Protein AF-A0A933TNM0-F1 (afdb_monomer_lite)

Foldseek 3Di:
DPPPPVVVVVVVVVVVVVVVVPPPDDADEDEWEADPVGIVPNDDDDDVPGDYDYHYHYPDPDDDDDDDD

pLDDT: mean 72.37, std 14.75, range [47.5, 93.06]

Secondary structure (DSSP, 8-state):
--HHHHHHHHHHHHHHHHHHTTSSS-PEEEEEEEETTEEESS-----TT--EEEEEEE-SSS-------

Radius of gyration: 21.43 Å; chains: 1; bounding box: 30×24×66 Å

Sequence (69 aa):
MNKMSGLVAVAVALVLAAACSSSGAGGREVRITQHDDGCDPTSISVTPGEKLKLVVKNNISKDYEIEGI

Structure (mmCIF, N/CA/C/O backbone):
data_AF-A0A933TNM0-F1
#
_entry.id   AF-A0A933TNM0-F1
#
loop_
_atom_site.group_PDB
_atom_site.id
_atom_site.type_symbol
_atom_site.label_atom_id
_atom_site.label_alt_id
_atom_site.label_comp_id
_atom_site.label_asym_id
_atom_site.label_entity_id
_atom_site.label_seq_id
_atom_site.pdbx_PDB_ins_code
_atom_site.Cartn_x
_atom_site.Cartn_y
_atom_site.Cartn_z
_atom_site.occupancy
_atom_site.B_iso_or_equiv
_atom_site.auth_seq_id
_atom_site.auth_comp_id
_atom_site.auth_asym_id
_atom_site.auth_atom_id
_atom_site.pdbx_PDB_model_num
ATOM 1 N N . MET A 1 1 ? -16.257 17.150 52.385 1.00 47.50 1 MET A N 1
ATOM 2 C CA . MET A 1 1 ? -16.018 17.564 50.982 1.00 47.50 1 MET A CA 1
ATOM 3 C C . MET A 1 1 ? -14.498 17.588 50.791 1.00 47.50 1 MET A C 1
ATOM 5 O O . MET A 1 1 ? -13.859 18.243 51.589 1.00 47.50 1 MET A O 1
ATOM 9 N N . ASN A 1 2 ? -13.769 16.871 49.931 1.00 50.16 2 ASN A N 1
ATOM 10 C CA . ASN A 1 2 ? -14.079 16.229 48.653 1.00 50.16 2 ASN A CA 1
ATOM 11 C C . ASN A 1 2 ? -12.945 15.241 48.234 1.00 50.16 2 ASN A C 1
ATOM 13 O 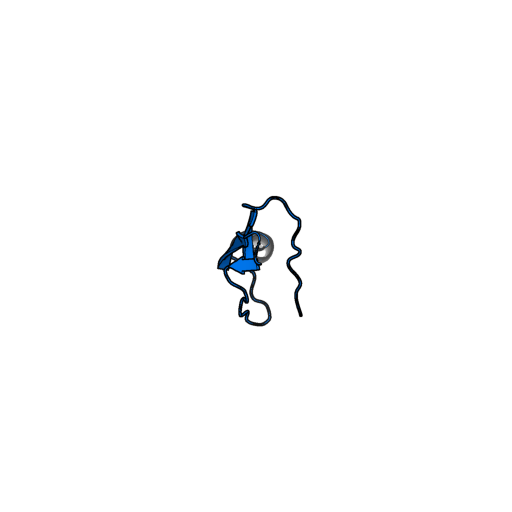O . ASN A 1 2 ? -12.479 15.275 47.100 1.00 50.16 2 ASN A O 1
ATOM 17 N N . LYS A 1 3 ? -12.460 14.337 49.107 1.00 49.53 3 LYS A N 1
ATOM 18 C CA . LYS A 1 3 ? -11.406 13.361 48.707 1.00 49.53 3 LYS A CA 1
ATOM 19 C C . LYS A 1 3 ? -11.852 12.419 47.574 1.00 49.53 3 LYS A C 1
ATOM 21 O O . LYS A 1 3 ? -11.042 11.994 46.761 1.00 49.53 3 LYS A O 1
ATOM 26 N N . MET A 1 4 ? -13.157 12.170 47.484 1.00 53.59 4 MET A N 1
ATOM 27 C CA . MET A 1 4 ? -13.789 11.347 46.448 1.00 53.59 4 MET A CA 1
ATOM 28 C C . MET A 1 4 ? -13.833 12.047 45.078 1.00 53.59 4 MET A C 1
ATOM 30 O O . MET A 1 4 ? -13.800 11.387 44.049 1.00 53.59 4 MET A O 1
ATOM 34 N N . SER A 1 5 ? -13.828 13.387 45.055 1.00 53.56 5 SER A N 1
ATOM 35 C CA . SER A 1 5 ? -13.880 14.179 43.818 1.00 53.56 5 SER A CA 1
ATOM 36 C C . SER A 1 5 ? -12.528 14.232 43.097 1.00 53.56 5 SER A C 1
ATOM 38 O O . SER A 1 5 ? -12.490 14.321 41.874 1.00 53.56 5 SER A O 1
ATOM 40 N N . GLY A 1 6 ? -11.418 14.153 43.843 1.00 52.78 6 GLY A N 1
ATOM 41 C CA . GLY A 1 6 ? -10.069 14.165 43.266 1.00 52.78 6 GLY A CA 1
ATOM 42 C C . GLY A 1 6 ? -9.715 12.862 42.548 1.00 52.78 6 GLY A C 1
ATOM 43 O O . GLY A 1 6 ? -9.063 12.884 41.511 1.00 52.78 6 GLY A O 1
ATOM 44 N N . LEU A 1 7 ? -10.199 11.729 43.058 1.00 58.38 7 LEU A N 1
ATOM 45 C CA . LEU A 1 7 ? -9.898 10.409 42.498 1.00 58.38 7 LEU A CA 1
ATOM 46 C C . LEU A 1 7 ? -10.613 10.178 41.157 1.00 58.38 7 LEU A C 1
ATOM 48 O O . LEU A 1 7 ? -10.038 9.608 40.233 1.00 58.38 7 LEU A O 1
ATOM 52 N N . VAL A 1 8 ? -11.834 10.706 41.024 1.00 61.47 8 VAL A N 1
ATOM 53 C CA . VAL A 1 8 ? -12.602 10.675 39.770 1.00 61.47 8 VAL A CA 1
ATOM 54 C C . VAL A 1 8 ? -11.950 11.559 38.702 1.00 61.47 8 VAL A C 1
ATOM 56 O O . VAL A 1 8 ? -11.831 11.141 37.554 1.00 61.47 8 VAL A O 1
ATOM 59 N N . ALA A 1 9 ? -11.459 12.745 39.074 1.00 60.50 9 ALA A N 1
ATOM 60 C CA . ALA A 1 9 ? -10.802 13.654 38.133 1.00 60.50 9 ALA A CA 1
ATOM 61 C C . ALA A 1 9 ? -9.505 13.063 37.543 1.00 60.50 9 ALA A C 1
ATOM 63 O O . ALA A 1 9 ? -9.256 13.188 36.345 1.00 60.50 9 ALA A O 1
ATOM 64 N N . VAL A 1 10 ? -8.708 12.368 38.362 1.00 61.22 10 VAL A N 1
ATOM 65 C CA . VAL A 1 10 ? -7.466 11.714 37.912 1.00 61.22 10 VAL A CA 1
ATOM 66 C C . VAL A 1 10 ? -7.756 10.519 37.000 1.00 61.22 10 VAL A C 1
ATOM 68 O O . VAL A 1 10 ? -7.085 10.348 35.983 1.00 61.22 10 VAL A O 1
ATOM 71 N N . ALA A 1 11 ? -8.781 9.721 37.315 1.00 60.78 11 ALA A N 1
ATOM 72 C CA . ALA A 1 11 ? -9.168 8.578 36.490 1.00 60.78 11 ALA A CA 1
ATOM 73 C C . ALA A 1 11 ? -9.636 9.006 35.088 1.00 60.78 11 ALA A C 1
ATOM 75 O O . ALA A 1 11 ? -9.248 8.395 34.095 1.00 60.78 11 ALA A O 1
ATOM 76 N N . VAL A 1 12 ? -10.407 10.094 34.989 1.00 60.59 12 VAL A N 1
ATOM 77 C CA . VAL A 1 12 ? -10.865 10.633 33.698 1.00 60.59 12 VAL A CA 1
ATOM 78 C C . VAL A 1 12 ? -9.687 11.175 32.880 1.00 60.59 12 VAL A C 1
ATOM 80 O O . VAL A 1 12 ? -9.576 10.869 31.695 1.00 60.59 12 VAL A O 1
ATOM 83 N N . ALA A 1 13 ? -8.748 11.892 33.502 1.00 60.12 13 ALA A N 1
ATOM 84 C CA . ALA A 1 13 ? -7.563 12.409 32.811 1.00 60.12 13 ALA A CA 1
ATOM 85 C C . ALA A 1 13 ? -6.671 11.297 32.216 1.00 60.12 13 ALA A C 1
ATOM 87 O O . ALA A 1 13 ? -6.140 11.455 31.116 1.00 60.12 13 ALA A O 1
ATOM 88 N N . LEU A 1 14 ? -6.547 10.154 32.898 1.00 58.19 14 LEU A N 1
ATOM 89 C CA . LEU A 1 14 ? -5.770 9.005 32.415 1.00 58.19 14 LEU A CA 1
ATOM 90 C C . LEU A 1 14 ? -6.418 8.314 31.204 1.00 58.19 14 LEU A C 1
ATOM 92 O O . LEU A 1 14 ? -5.710 7.904 30.284 1.00 58.19 14 LEU A O 1
ATOM 96 N N . VAL A 1 15 ? -7.752 8.230 31.164 1.00 59.66 15 VAL A N 1
ATOM 97 C CA . VAL A 1 15 ? -8.484 7.641 30.027 1.00 59.66 15 VAL A CA 1
ATOM 98 C C . VAL A 1 15 ? -8.388 8.535 28.784 1.00 59.66 15 VAL A C 1
ATOM 100 O O . VAL A 1 15 ? -8.172 8.026 27.684 1.00 59.66 15 VAL A O 1
ATOM 103 N N . LEU A 1 16 ? -8.466 9.863 28.941 1.00 57.75 16 LEU A N 1
ATOM 104 C CA . LEU A 1 16 ? -8.281 10.794 27.817 1.00 57.75 16 LEU A CA 1
ATOM 105 C C . LEU A 1 16 ? -6.833 10.825 27.299 1.00 57.75 16 LEU A C 1
ATOM 107 O O . LEU A 1 16 ? -6.620 10.961 26.095 1.00 57.75 16 LEU A O 1
ATOM 111 N N . ALA A 1 17 ? -5.836 10.652 28.172 1.00 57.47 17 ALA A N 1
ATOM 112 C CA . ALA A 1 17 ? -4.433 10.599 27.758 1.00 57.47 17 ALA A CA 1
ATOM 113 C C . ALA A 1 17 ? -4.105 9.341 26.926 1.00 57.47 17 ALA A C 1
ATOM 115 O O . ALA A 1 17 ? -3.333 9.423 25.971 1.00 57.47 17 ALA A O 1
ATOM 116 N N . ALA A 1 18 ? -4.721 8.195 27.239 1.00 56.91 18 ALA A N 1
ATOM 117 C CA . ALA A 1 18 ? -4.547 6.953 26.480 1.00 56.91 18 ALA A CA 1
ATOM 118 C C . ALA A 1 18 ? -5.225 6.982 25.095 1.00 56.91 18 ALA A C 1
ATOM 120 O O . ALA A 1 18 ? -4.767 6.321 24.165 1.00 56.91 18 ALA A O 1
ATOM 121 N N . ALA A 1 19 ? -6.293 7.770 24.931 1.00 56.31 19 ALA A N 1
ATOM 122 C CA . ALA A 1 19 ? -6.975 7.918 23.646 1.00 56.31 19 ALA A CA 1
ATOM 123 C C . ALA A 1 19 ? -6.144 8.716 22.620 1.00 56.31 19 ALA A C 1
ATOM 125 O O . ALA A 1 19 ? -6.229 8.455 21.421 1.00 56.31 19 ALA A O 1
ATOM 126 N N . CYS A 1 20 ? -5.296 9.645 23.077 1.00 54.88 20 CYS A N 1
ATOM 127 C CA . CYS A 1 20 ? -4.463 10.475 22.199 1.00 54.88 20 CYS A CA 1
ATOM 128 C C . CYS A 1 20 ? -3.089 9.872 21.863 1.00 54.88 20 CYS A C 1
ATOM 130 O O . CYS A 1 20 ? -2.435 10.347 20.935 1.00 54.88 20 CYS A O 1
ATOM 132 N N . SER A 1 21 ? -2.635 8.825 22.559 1.00 52.09 21 SER A N 1
ATOM 133 C CA . SER A 1 21 ? -1.333 8.190 22.290 1.00 52.09 21 SER A CA 1
ATOM 134 C C . SER A 1 21 ? -1.365 7.137 21.169 1.00 52.09 21 SER A C 1
ATOM 136 O O . SER A 1 21 ? -0.313 6.665 20.744 1.00 52.09 21 SER A O 1
ATOM 138 N N . SER A 1 22 ? -2.541 6.805 20.619 1.00 51.25 22 SER A N 1
ATOM 139 C CA . SER A 1 22 ? -2.702 5.828 19.521 1.00 51.25 22 SER A CA 1
ATOM 140 C C . SER A 1 22 ? -2.648 6.447 18.108 1.00 51.25 22 SER A C 1
ATOM 142 O O . SER A 1 22 ? -2.790 5.757 17.092 1.00 51.25 22 SER A O 1
ATOM 144 N N . SER A 1 23 ? -2.430 7.758 17.991 1.00 53.84 23 SER A N 1
ATOM 145 C CA . SER A 1 23 ? -2.531 8.464 16.705 1.00 53.84 23 SER A CA 1
ATOM 146 C C . SER A 1 23 ? -1.353 8.255 15.741 1.00 53.84 23 SER A C 1
ATOM 148 O O . SER A 1 23 ? -1.357 8.856 14.674 1.00 53.84 23 SER A O 1
ATOM 150 N N . GLY A 1 24 ? -0.371 7.394 16.045 1.00 55.44 24 GLY A N 1
ATOM 151 C CA . GLY A 1 24 ? 0.777 7.213 15.139 1.00 55.44 24 GLY A CA 1
ATOM 152 C C . GLY A 1 24 ? 1.571 5.907 15.215 1.00 55.44 24 GLY A C 1
ATOM 153 O O . GLY A 1 24 ? 2.405 5.673 14.347 1.00 55.44 24 GLY A O 1
ATOM 154 N N . ALA A 1 25 ? 1.328 5.032 16.193 1.00 60.56 25 ALA A N 1
ATOM 155 C CA . ALA A 1 25 ? 2.067 3.777 16.340 1.00 60.56 25 ALA A CA 1
ATOM 156 C C . ALA A 1 25 ? 1.083 2.609 16.489 1.00 60.56 25 ALA A C 1
ATOM 158 O O . ALA A 1 25 ? 0.334 2.564 17.460 1.00 60.56 25 ALA A O 1
ATOM 159 N N . GLY A 1 26 ? 1.058 1.685 15.522 1.00 66.62 26 GLY A N 1
ATOM 160 C CA . GLY A 1 26 ? 0.260 0.454 15.641 1.00 66.62 26 GLY A CA 1
ATOM 161 C C . GLY A 1 26 ? -0.425 -0.065 14.377 1.00 66.62 26 GLY A C 1
ATOM 162 O O . GLY A 1 26 ? -1.247 -0.966 14.486 1.00 66.62 26 GLY A O 1
ATOM 163 N N . GLY A 1 27 ? -0.128 0.476 13.193 1.00 77.44 27 GLY A N 1
ATOM 164 C CA . GLY A 1 27 ? -0.626 -0.105 11.947 1.00 77.44 27 GLY A CA 1
ATOM 165 C C . GLY A 1 27 ? 0.185 -1.323 11.504 1.00 77.44 27 GLY A C 1
ATOM 166 O O . GLY A 1 27 ? 1.395 -1.374 11.746 1.00 77.44 27 GLY A O 1
ATOM 167 N N . ARG A 1 28 ? -0.455 -2.286 10.830 1.00 89.12 28 ARG A N 1
ATOM 168 C CA . ARG A 1 28 ? 0.259 -3.401 10.187 1.00 89.12 28 ARG A CA 1
ATOM 169 C C . ARG A 1 28 ? 1.223 -2.829 9.151 1.00 89.12 28 ARG A C 1
ATOM 171 O O . ARG A 1 28 ? 0.816 -2.047 8.291 1.00 89.12 28 ARG A O 1
ATOM 178 N N . GLU A 1 29 ? 2.498 -3.196 9.248 1.00 90.44 29 GLU A N 1
ATOM 179 C CA . GLU A 1 29 ? 3.482 -2.769 8.259 1.00 90.44 29 GLU A CA 1
ATOM 180 C C . GLU A 1 29 ? 3.281 -3.550 6.963 1.00 90.44 29 GLU A C 1
ATOM 182 O O . GLU A 1 29 ? 3.231 -4.782 6.972 1.00 90.44 29 GLU A O 1
ATOM 187 N N . VAL A 1 30 ? 3.172 -2.825 5.853 1.00 90.81 30 VAL A N 1
ATOM 188 C CA . VAL A 1 30 ? 3.114 -3.406 4.513 1.00 90.81 30 VAL A CA 1
ATOM 189 C C . VAL A 1 30 ? 4.228 -2.790 3.689 1.00 90.81 30 VAL A C 1
ATOM 191 O O . VAL A 1 30 ? 4.295 -1.570 3.533 1.00 90.81 30 VAL A O 1
ATOM 194 N N . ARG A 1 31 ? 5.131 -3.641 3.202 1.00 93.06 31 ARG A N 1
ATOM 195 C CA . ARG A 1 31 ? 6.245 -3.227 2.351 1.00 93.06 31 ARG A CA 1
ATOM 196 C C . ARG A 1 31 ? 5.835 -3.375 0.899 1.00 93.06 31 ARG A C 1
ATOM 198 O O . ARG A 1 31 ? 5.423 -4.461 0.508 1.00 93.06 31 ARG A O 1
ATOM 205 N N . ILE A 1 32 ? 5.957 -2.290 0.147 1.00 91.19 32 ILE A N 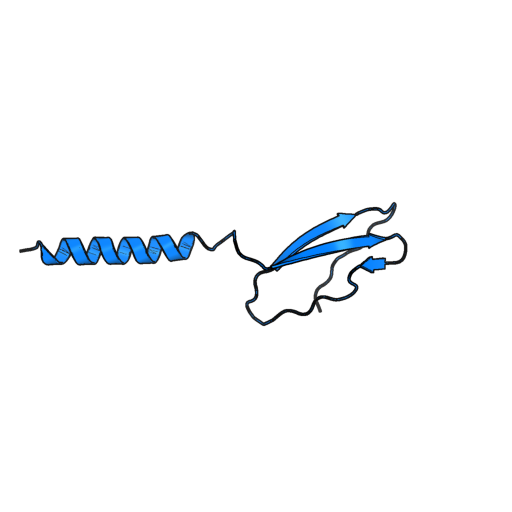1
ATOM 206 C CA . ILE A 1 32 ? 5.677 -2.251 -1.286 1.00 91.19 32 ILE A CA 1
ATOM 207 C C . ILE A 1 32 ? 6.985 -1.930 -1.994 1.00 91.19 32 ILE A C 1
ATOM 209 O O . ILE A 1 32 ? 7.611 -0.908 -1.703 1.00 91.19 32 ILE A O 1
ATOM 213 N N . THR A 1 33 ? 7.405 -2.800 -2.903 1.00 90.31 33 THR A N 1
ATOM 214 C CA . THR A 1 33 ? 8.560 -2.561 -3.767 1.00 90.31 33 THR A CA 1
ATOM 215 C C . THR A 1 33 ? 8.071 -2.225 -5.163 1.00 90.31 33 THR A C 1
ATOM 217 O O . THR A 1 33 ? 7.301 -2.979 -5.746 1.00 90.31 33 THR A O 1
ATOM 220 N N . GLN A 1 34 ? 8.514 -1.091 -5.694 1.00 88.44 34 GLN A N 1
ATOM 221 C CA . GLN A 1 34 ? 8.252 -0.718 -7.080 1.00 88.44 34 GLN A CA 1
ATOM 222 C C . GLN A 1 34 ? 9.390 -1.236 -7.965 1.00 88.44 34 GLN A C 1
ATOM 224 O O . GLN A 1 34 ? 10.571 -1.096 -7.621 1.00 88.44 34 GLN A O 1
ATOM 229 N N . HIS A 1 35 ? 9.005 -1.833 -9.086 1.00 84.19 35 HIS A N 1
ATOM 230 C CA . HIS A 1 35 ? 9.818 -2.417 -10.149 1.00 84.19 35 HIS A CA 1
ATOM 231 C C . HIS A 1 35 ? 9.407 -1.794 -11.492 1.00 84.19 35 HIS A C 1
ATOM 233 O O . HIS A 1 35 ? 8.328 -1.211 -11.605 1.00 84.19 35 HIS A O 1
ATOM 239 N N . ASP A 1 36 ? 10.282 -1.822 -12.503 1.00 80.75 36 ASP A N 1
ATOM 240 C CA . ASP A 1 36 ? 10.025 -1.084 -13.752 1.00 80.75 36 ASP A CA 1
ATOM 241 C C . ASP A 1 36 ? 8.770 -1.611 -14.480 1.00 80.75 36 ASP A C 1
ATOM 243 O O . ASP A 1 36 ? 8.181 -0.898 -15.297 1.00 80.75 36 ASP A O 1
ATOM 247 N N . ASP A 1 37 ? 8.359 -2.838 -14.157 1.00 83.31 37 ASP A N 1
ATOM 248 C CA . ASP A 1 37 ? 7.207 -3.582 -14.655 1.00 83.31 37 ASP A CA 1
ATOM 249 C C . ASP A 1 37 ? 6.000 -3.618 -13.690 1.00 83.31 37 ASP A C 1
ATOM 251 O O . ASP A 1 37 ? 4.972 -4.198 -14.046 1.00 83.31 37 ASP A O 1
ATOM 255 N N . GLY A 1 38 ? 6.070 -2.990 -12.505 1.00 82.56 38 GLY A N 1
ATOM 256 C CA . GLY A 1 38 ? 4.935 -2.918 -11.573 1.00 82.56 38 GLY A CA 1
ATOM 257 C C . GLY A 1 38 ? 5.301 -2.789 -10.089 1.00 82.56 38 GLY A C 1
ATOM 258 O O . GLY A 1 38 ? 6.373 -2.321 -9.729 1.00 82.56 38 GLY A O 1
ATOM 259 N N . CYS A 1 39 ? 4.389 -3.185 -9.196 1.00 86.56 39 CYS A N 1
ATOM 260 C CA . CYS A 1 39 ? 4.593 -3.166 -7.740 1.00 86.56 39 CYS A CA 1
ATOM 261 C C . CYS A 1 39 ? 4.444 -4.570 -7.139 1.00 86.56 39 CYS A C 1
ATOM 263 O O . CYS A 1 39 ? 3.561 -5.321 -7.550 1.00 86.56 39 CYS A O 1
ATOM 265 N N . ASP A 1 40 ? 5.248 -4.891 -6.125 1.00 88.62 40 ASP A N 1
ATOM 266 C CA . ASP A 1 40 ? 5.123 -6.100 -5.304 1.00 88.62 40 ASP A CA 1
ATOM 267 C C . ASP A 1 40 ? 4.912 -5.730 -3.818 1.00 88.62 40 ASP A C 1
ATOM 269 O O . ASP A 1 40 ? 5.770 -5.054 -3.235 1.00 88.62 40 ASP A O 1
ATOM 273 N N . PRO A 1 41 ? 3.798 -6.133 -3.178 1.00 90.69 41 PRO A N 1
ATOM 274 C CA . PRO A 1 41 ? 2.662 -6.848 -3.763 1.00 90.69 41 PRO A CA 1
ATOM 275 C C . PRO A 1 41 ? 1.816 -5.957 -4.683 1.00 90.69 41 PRO A C 1
ATOM 277 O O . PRO A 1 41 ? 1.730 -4.745 -4.492 1.00 90.69 41 PRO A O 1
ATOM 280 N N . THR A 1 42 ? 1.125 -6.578 -5.643 1.00 89.44 42 THR A N 1
ATOM 281 C CA . THR A 1 42 ? 0.204 -5.890 -6.570 1.00 89.44 42 THR A CA 1
ATOM 282 C C . THR A 1 42 ? -1.123 -5.488 -5.926 1.00 89.44 42 THR A C 1
ATOM 284 O O . THR A 1 42 ? -1.835 -4.642 -6.457 1.00 89.44 42 THR A O 1
ATOM 287 N N . SER A 1 43 ? -1.486 -6.095 -4.792 1.00 88.88 43 SER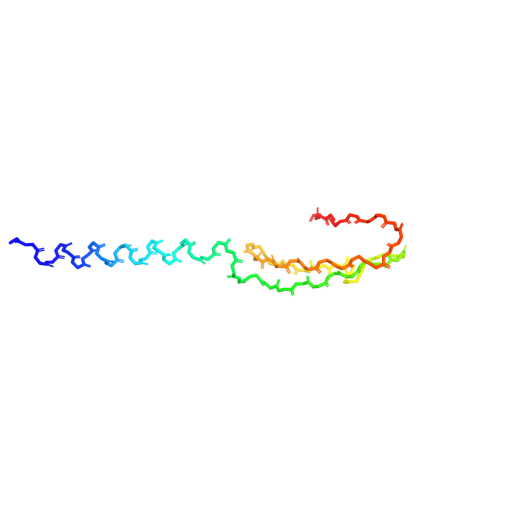 A N 1
ATOM 288 C CA . SER A 1 43 ? -2.702 -5.772 -4.042 1.00 88.88 43 SER A CA 1
ATOM 289 C C . SER A 1 43 ? -2.510 -6.008 -2.546 1.00 88.88 43 SER A C 1
ATOM 291 O O . SER A 1 43 ? -1.715 -6.851 -2.125 1.00 88.88 43 SER A O 1
ATOM 293 N N . ILE A 1 44 ? -3.246 -5.250 -1.730 1.00 89.81 44 ILE A N 1
ATOM 294 C CA . ILE A 1 44 ? -3.223 -5.357 -0.270 1.00 89.81 44 ILE A CA 1
ATOM 295 C C . ILE A 1 44 ? -4.667 -5.438 0.213 1.00 89.81 44 ILE A C 1
ATOM 297 O O . ILE A 1 44 ? -5.442 -4.505 0.029 1.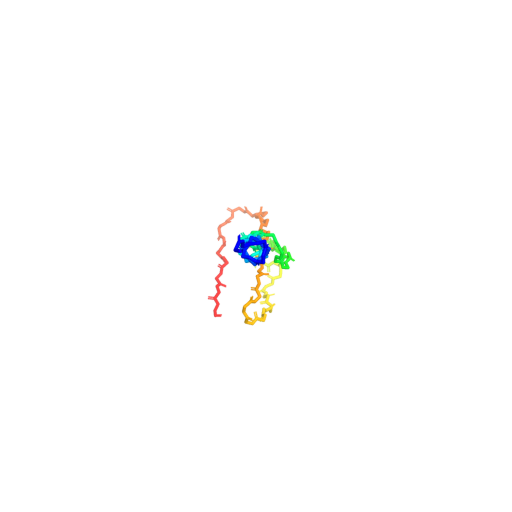00 89.81 44 ILE A O 1
ATOM 301 N N . SER A 1 45 ? -5.035 -6.537 0.868 1.00 91.88 45 SER A N 1
ATOM 302 C CA . SER A 1 45 ? -6.328 -6.630 1.546 1.00 91.88 45 SER A CA 1
ATOM 303 C C . SER A 1 45 ? -6.277 -5.906 2.889 1.00 91.88 45 SER A C 1
ATOM 305 O O . SER A 1 45 ? -5.311 -6.053 3.649 1.00 91.88 45 SER A O 1
ATOM 307 N N . VAL A 1 46 ? -7.331 -5.146 3.180 1.00 88.38 46 VAL A N 1
ATOM 308 C CA . VAL A 1 46 ? -7.503 -4.404 4.432 1.00 88.38 46 VAL A CA 1
ATOM 309 C C . VAL A 1 46 ? -8.892 -4.626 5.003 1.00 88.38 46 VAL A C 1
ATOM 311 O O . VAL A 1 46 ? -9.862 -4.813 4.267 1.00 88.38 46 VAL A O 1
ATOM 314 N N . THR A 1 47 ? -8.987 -4.595 6.325 1.00 88.25 47 THR A N 1
ATOM 315 C CA . THR A 1 47 ? -10.273 -4.558 7.026 1.00 88.25 47 THR A CA 1
ATOM 316 C C . THR A 1 47 ? -10.715 -3.108 7.269 1.00 88.25 47 THR A C 1
ATOM 318 O O . THR A 1 47 ? -9.867 -2.234 7.469 1.00 88.25 47 THR A O 1
ATOM 321 N N . PRO A 1 48 ? -12.026 -2.795 7.251 1.00 87.00 48 PRO A N 1
ATOM 322 C CA . PRO A 1 48 ? -12.497 -1.443 7.542 1.00 87.00 48 PRO A CA 1
ATOM 323 C C . PRO A 1 48 ? -12.015 -0.952 8.913 1.00 87.00 48 PRO A C 1
ATOM 325 O O . PRO A 1 48 ? -12.192 -1.631 9.922 1.00 87.00 48 PRO A O 1
ATOM 328 N N . GLY A 1 49 ? -11.411 0.238 8.946 1.00 85.12 49 GLY A N 1
ATOM 329 C CA . GLY A 1 49 ? -10.835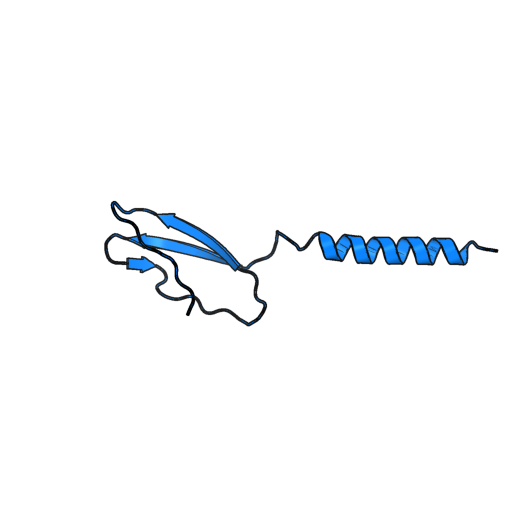 0.823 10.162 1.00 85.12 49 GLY A CA 1
ATOM 330 C C . GLY A 1 49 ? -9.427 0.325 10.514 1.00 85.12 49 GLY A C 1
ATOM 331 O O . GLY A 1 49 ? -8.850 0.799 11.496 1.00 85.12 49 GLY A O 1
ATOM 332 N N . GLU A 1 50 ? -8.846 -0.583 9.724 1.00 84.12 50 GLU A N 1
ATOM 333 C CA . GLU A 1 50 ? -7.457 -1.010 9.886 1.00 84.12 50 GLU A CA 1
ATOM 334 C C . GLU A 1 50 ? -6.496 0.143 9.587 1.00 84.12 50 GLU A C 1
ATOM 336 O O . GLU A 1 50 ? -6.559 0.790 8.541 1.00 84.12 50 GLU A O 1
ATOM 341 N N . LYS A 1 51 ? -5.559 0.383 10.507 1.00 86.69 51 LYS A N 1
ATOM 342 C CA . LYS A 1 51 ? -4.430 1.279 10.257 1.00 86.69 51 LYS A CA 1
ATOM 343 C C . LYS A 1 51 ? -3.329 0.490 9.558 1.00 86.69 51 LYS A C 1
ATOM 345 O O . LYS A 1 51 ? -2.876 -0.531 10.075 1.00 86.69 51 LYS A O 1
ATOM 350 N N . LEU A 1 52 ? -2.845 0.999 8.432 1.00 85.94 52 LEU A N 1
ATOM 351 C CA . LEU A 1 52 ? -1.645 0.485 7.779 1.00 85.94 52 LEU A CA 1
ATOM 352 C C . LEU A 1 52 ? -0.465 1.429 7.982 1.00 85.94 52 LEU A C 1
ATOM 354 O O . LEU A 1 52 ? -0.620 2.649 8.015 1.00 85.94 52 LEU A O 1
ATOM 358 N N . LYS A 1 53 ? 0.730 0.848 8.062 1.00 88.25 53 LYS A N 1
ATOM 359 C CA . LYS A 1 53 ? 1.993 1.564 7.896 1.00 88.25 53 LYS A CA 1
ATOM 360 C C . LYS A 1 53 ? 2.604 1.118 6.571 1.00 88.25 53 LYS A C 1
ATOM 362 O O . LYS A 1 53 ? 3.230 0.062 6.500 1.00 88.25 53 LYS A O 1
ATOM 367 N N . LEU A 1 54 ? 2.393 1.904 5.522 1.00 87.44 54 LEU A N 1
ATOM 368 C CA . LEU A 1 54 ? 2.960 1.615 4.208 1.00 87.44 54 LEU A CA 1
ATOM 369 C C . LEU A 1 54 ? 4.430 2.041 4.177 1.00 87.44 54 LEU A C 1
ATOM 371 O O . LEU A 1 54 ? 4.761 3.185 4.486 1.00 87.44 54 LEU A O 1
ATOM 375 N N . VAL A 1 55 ? 5.310 1.113 3.814 1.00 88.19 55 VAL A N 1
ATOM 376 C CA . VAL A 1 55 ? 6.733 1.375 3.579 1.00 88.19 55 VAL A CA 1
ATOM 377 C C . VAL A 1 55 ? 6.996 1.115 2.103 1.00 88.19 55 VAL A C 1
ATOM 379 O O . VAL A 1 55 ? 7.039 -0.036 1.672 1.00 88.19 55 VAL A O 1
ATOM 382 N N . VAL A 1 56 ? 7.143 2.188 1.328 1.00 85.06 56 VAL A N 1
ATOM 383 C CA . VAL A 1 56 ? 7.341 2.112 -0.123 1.00 85.06 56 VAL A CA 1
ATOM 384 C C . VAL A 1 56 ? 8.826 2.227 -0.439 1.00 85.06 56 VAL A C 1
ATOM 386 O O . VAL A 1 56 ? 9.485 3.181 -0.024 1.00 85.06 56 VAL A O 1
ATOM 389 N N . LYS A 1 57 ? 9.354 1.249 -1.173 1.00 83.88 57 LYS A N 1
ATOM 390 C CA . LYS A 1 57 ? 10.709 1.267 -1.718 1.00 83.88 57 LYS A CA 1
ATOM 391 C C . LYS A 1 57 ? 10.628 1.394 -3.234 1.00 83.88 57 LYS A C 1
ATOM 393 O O . LYS A 1 57 ? 10.178 0.473 -3.910 1.00 83.88 57 LYS A O 1
ATOM 398 N N . ASN A 1 58 ? 11.103 2.517 -3.753 1.00 80.12 58 ASN A N 1
ATOM 399 C CA . ASN A 1 58 ? 11.259 2.734 -5.182 1.00 80.12 58 ASN A CA 1
ATOM 400 C C . ASN A 1 58 ? 12.657 2.242 -5.613 1.00 80.12 58 ASN A C 1
ATOM 402 O O . ASN A 1 58 ? 13.663 2.736 -5.104 1.00 80.12 58 ASN A O 1
ATOM 406 N N . ASN A 1 59 ? 12.713 1.248 -6.507 1.00 77.56 59 ASN A N 1
ATOM 407 C CA . ASN A 1 59 ? 13.959 0.748 -7.111 1.00 77.56 59 ASN A CA 1
ATOM 408 C C . ASN A 1 59 ? 14.003 0.989 -8.630 1.00 77.56 59 ASN A C 1
ATOM 410 O O . ASN A 1 59 ? 14.657 0.233 -9.349 1.00 77.56 59 ASN A O 1
ATOM 414 N N . ILE A 1 60 ? 13.277 1.989 -9.123 1.00 72.75 60 ILE A N 1
ATOM 415 C CA . ILE A 1 60 ? 12.999 2.177 -10.546 1.00 72.75 60 ILE A CA 1
ATOM 416 C C . ILE A 1 60 ? 13.474 3.524 -11.057 1.00 72.75 60 ILE A C 1
ATOM 418 O O . ILE A 1 60 ? 13.775 4.444 -10.300 1.00 72.75 60 ILE A O 1
ATOM 422 N N . SER A 1 61 ? 13.536 3.625 -12.381 1.00 69.44 61 SER A N 1
ATOM 423 C CA . SER A 1 61 ? 13.894 4.858 -13.094 1.00 69.44 61 SER A CA 1
ATOM 424 C C . SER A 1 61 ? 12.679 5.706 -13.499 1.00 69.44 61 SER A C 1
ATOM 426 O O . SER A 1 61 ? 12.840 6.740 -14.147 1.00 69.44 61 SER A O 1
ATOM 428 N N . LYS A 1 62 ? 11.469 5.253 -13.149 1.00 65.06 62 LYS A N 1
ATOM 429 C CA . LYS A 1 62 ? 10.171 5.820 -13.544 1.00 65.06 62 LYS A CA 1
ATOM 430 C C . LYS A 1 62 ? 9.312 6.121 -12.312 1.00 65.06 62 LYS A C 1
ATOM 432 O O . LYS A 1 62 ? 9.635 5.677 -11.215 1.00 65.06 62 LYS A O 1
ATOM 437 N N . ASP A 1 63 ? 8.197 6.816 -12.509 1.00 64.19 63 ASP A N 1
ATOM 438 C CA . ASP A 1 63 ? 7.224 7.090 -11.449 1.00 64.19 63 ASP A CA 1
ATOM 439 C C . ASP A 1 63 ? 6.041 6.113 -11.537 1.00 64.19 63 ASP A C 1
ATOM 441 O O . ASP A 1 63 ? 5.486 5.900 -12.615 1.00 64.19 63 ASP A O 1
ATOM 445 N N . TYR A 1 64 ? 5.652 5.527 -10.400 1.00 65.31 64 TYR A N 1
ATOM 446 C CA . TYR A 1 64 ? 4.404 4.771 -10.241 1.00 65.31 64 TYR A CA 1
ATOM 447 C C . TYR A 1 64 ? 3.654 5.271 -9.005 1.00 65.31 64 TYR A C 1
ATOM 449 O O . TYR A 1 64 ? 4.254 5.475 -7.944 1.00 65.31 64 TYR A O 1
ATOM 457 N N . GLU A 1 65 ? 2.337 5.420 -9.133 1.00 67.56 65 GLU A N 1
ATOM 458 C CA . GLU A 1 65 ? 1.448 5.858 -8.056 1.00 67.56 65 GLU A CA 1
ATOM 459 C C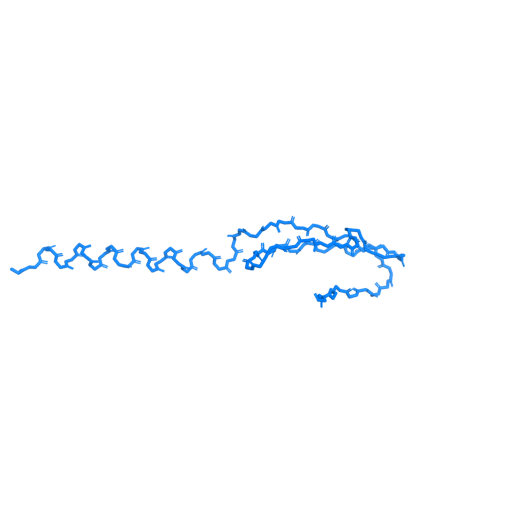 . GLU A 1 65 ? 0.813 4.660 -7.335 1.00 67.56 65 GLU A C 1
ATOM 461 O O . GLU A 1 65 ? 0.527 3.624 -7.936 1.00 67.56 65 GLU A O 1
ATOM 466 N N . ILE A 1 66 ? 0.610 4.796 -6.022 1.00 68.81 66 ILE A N 1
ATOM 467 C CA . ILE A 1 66 ? -0.172 3.845 -5.224 1.00 68.81 66 ILE A CA 1
ATOM 468 C C . ILE A 1 66 ? -1.592 4.407 -5.117 1.00 68.81 66 ILE A C 1
ATOM 470 O O . ILE A 1 66 ? -1.814 5.364 -4.376 1.00 68.81 66 ILE A O 1
ATOM 474 N N . GLU A 1 67 ? -2.544 3.812 -5.834 1.00 70.44 67 GLU A N 1
ATOM 475 C CA . GLU A 1 67 ? -3.957 4.208 -5.802 1.00 70.44 67 GLU A CA 1
ATOM 476 C C . GLU A 1 67 ? -4.799 3.245 -4.952 1.00 70.44 67 GLU A C 1
ATOM 478 O O . GLU A 1 67 ? -4.597 2.029 -4.963 1.00 70.44 67 GLU A O 1
ATOM 483 N N . GLY A 1 68 ? -5.755 3.797 -4.201 1.00 60.62 68 GLY A N 1
ATOM 484 C CA . GLY A 1 68 ? -6.806 3.025 -3.538 1.00 60.62 68 GLY A CA 1
ATOM 485 C C . GLY A 1 68 ? -8.078 3.036 -4.383 1.00 60.62 68 GLY A C 1
ATOM 486 O O . GLY A 1 68 ? -8.496 4.106 -4.820 1.00 60.62 68 GLY A O 1
ATOM 487 N N . ILE A 1 69 ? -8.683 1.864 -4.583 1.00 54.38 69 ILE A N 1
ATOM 488 C CA . ILE A 1 69 ? -9.993 1.664 -5.234 1.00 54.38 69 ILE A CA 1
ATOM 489 C C . ILE A 1 69 ? -11.079 1.381 -4.202 1.00 54.38 69 ILE A C 1
ATOM 491 O O . ILE A 1 69 ? -10.788 0.636 -3.238 1.00 54.38 69 ILE A O 1
#